Protein AF-A0A5M3Q5Q0-F1 (afdb_monomer_lite)

Sequence (171 aa):
MNGHRFTFSGKGEASSADPIKVSHWLESADEFQCMWAVKYLWNQANPGGSLDLYLGDWSQDQLAGLVEWMLFGDGDSYGGSTFPMPIYGVRQHGAEYFAKAKNAWNQRVNRQKKASQAKNTIIVDPETKKKIRKLAAEHDLADAEFLSILIDLMSERRGASYGDFWCMEAG

Foldseek 3Di:
DDDPPPPDDDAQPQAPADLVVLVVVLVVDAQVLLVLLLVQLCCVLPPPDDPVVQDDPDHSVQSSVVLCCLQGNDAQDGPRGGHDPSSSVCNNCVRVSNVVSVVVVVVVVVVVVVVVVVVVDDDDDPVVLVVLVVVCVVVVHDSVVSVVVVVVVVVVVVVVVVVVVPPPPDD

Secondary structure (DSSP, 8-state):
---------S--TT--S-HHHHHHHHTT--HHHHHHHHHHHHHHHSTT--STTT--S--HHHHHHHHHHHHH--SSEETTEE--THHHHHHHTHHHHHHHHHHHHHHHHHHHHHHHHHHT-----HHHHHHHHHHHHHTT--HHHHHHHHHHHHHHHHHHHHHTTSSSS--

Radius of gyration: 26.75 Å; chains: 1; bounding box: 69×46×64 Å

Organism: NCBI:txid418719

Structure (mmCIF, N/CA/C/O backbone):
data_AF-A0A5M3Q5Q0-F1
#
_entry.id   AF-A0A5M3Q5Q0-F1
#
loop_
_atom_site.group_PDB
_atom_site.id
_atom_site.type_symbol
_atom_site.label_atom_id
_atom_site.label_alt_id
_atom_site.label_comp_id
_atom_site.label_asym_id
_atom_site.label_entity_id
_atom_site.label_seq_id
_atom_site.pdbx_PDB_ins_code
_atom_site.Cartn_x
_atom_site.Cartn_y
_atom_site.Cartn_z
_atom_site.occupancy
_atom_site.B_iso_or_equiv
_atom_site.auth_seq_id
_atom_site.auth_comp_id
_atom_site.auth_asym_id
_atom_site.auth_atom_id
_atom_site.pdbx_PDB_model_num
ATOM 1 N N . MET A 1 1 ? -13.115 -7.335 -22.719 1.00 32.88 1 MET A N 1
ATOM 2 C CA . MET A 1 1 ? -11.929 -7.591 -23.566 1.00 32.88 1 MET A CA 1
ATOM 3 C C . MET A 1 1 ? -10.884 -8.274 -22.700 1.00 32.88 1 MET A C 1
ATOM 5 O O . MET A 1 1 ? -10.792 -7.942 -21.529 1.00 32.88 1 MET A O 1
ATOM 9 N N . ASN A 1 2 ? -10.250 -9.308 -23.248 1.00 35.34 2 ASN A N 1
ATOM 10 C CA . ASN A 1 2 ? -9.566 -10.392 -22.540 1.00 35.34 2 ASN A CA 1
ATOM 11 C C . ASN A 1 2 ? -8.404 -9.954 -21.640 1.00 35.34 2 ASN A C 1
ATOM 13 O O . ASN A 1 2 ? -7.578 -9.135 -22.035 1.00 35.34 2 ASN A O 1
ATOM 17 N N . GLY A 1 3 ? -8.329 -10.586 -20.464 1.00 39.16 3 GLY A N 1
ATOM 18 C CA . GLY A 1 3 ? -7.211 -10.493 -19.537 1.00 39.16 3 GLY A CA 1
ATOM 19 C C . GLY A 1 3 ? -5.932 -11.037 -20.163 1.00 39.16 3 GLY A C 1
ATOM 20 O O . GLY A 1 3 ? -5.748 -12.248 -20.297 1.00 39.16 3 GLY A O 1
ATOM 21 N N . HIS A 1 4 ? -5.032 -10.129 -20.524 1.00 40.38 4 HIS A N 1
ATOM 22 C CA . HIS A 1 4 ? -3.637 -10.465 -20.745 1.00 40.38 4 HIS A CA 1
ATOM 23 C C . HIS A 1 4 ? -2.977 -10.664 -19.382 1.00 40.38 4 HIS A C 1
ATOM 25 O O . HIS A 1 4 ? -2.435 -9.736 -18.790 1.00 40.38 4 HIS A O 1
ATOM 31 N N . ARG A 1 5 ? -3.018 -11.902 -18.880 1.00 41.00 5 ARG A N 1
ATOM 32 C CA . ARG A 1 5 ? -2.042 -12.357 -17.890 1.00 41.00 5 ARG A CA 1
ATOM 33 C C . ARG A 1 5 ? -0.683 -12.307 -18.586 1.00 41.00 5 ARG A C 1
ATOM 35 O O . ARG A 1 5 ? -0.415 -13.139 -19.452 1.00 41.00 5 ARG A O 1
ATOM 42 N N . PHE A 1 6 ? 0.120 -11.289 -18.283 1.00 48.94 6 PHE A N 1
ATOM 43 C CA . PHE A 1 6 ? 1.463 -11.144 -18.834 1.00 48.94 6 PHE A CA 1
ATOM 44 C C . PHE A 1 6 ? 2.292 -12.366 -18.427 1.00 48.94 6 PHE A C 1
ATOM 46 O O . PHE A 1 6 ? 2.634 -12.558 -17.263 1.00 48.94 6 PHE A O 1
ATOM 53 N N . THR A 1 7 ? 2.589 -13.239 -19.387 1.00 40.53 7 THR A N 1
ATOM 54 C CA . THR A 1 7 ? 3.563 -14.312 -19.202 1.00 40.53 7 THR A CA 1
ATOM 55 C C . THR A 1 7 ? 4.949 -13.683 -19.223 1.00 40.53 7 THR A C 1
ATOM 57 O O . THR A 1 7 ? 5.494 -13.386 -20.285 1.00 40.53 7 THR A O 1
ATOM 60 N N . PHE A 1 8 ? 5.481 -13.433 -18.030 1.00 47.12 8 PHE A N 1
ATOM 61 C CA . PHE A 1 8 ? 6.834 -12.948 -17.797 1.00 47.12 8 PHE A CA 1
ATOM 62 C C . PHE A 1 8 ? 7.866 -13.896 -18.434 1.00 47.12 8 PHE A C 1
ATOM 64 O O . PHE A 1 8 ? 7.989 -15.057 -18.045 1.00 47.12 8 PHE A O 1
ATOM 71 N N . SER A 1 9 ? 8.604 -13.390 -19.421 1.00 43.25 9 SER A N 1
ATOM 72 C CA . SER A 1 9 ? 9.704 -14.079 -20.099 1.00 43.25 9 SER A CA 1
ATOM 73 C C . SER A 1 9 ? 10.908 -13.145 -20.142 1.00 43.25 9 SER A C 1
ATOM 75 O O . SER A 1 9 ? 11.156 -12.491 -21.150 1.00 43.25 9 SER A O 1
ATOM 77 N N . GLY A 1 10 ? 11.657 -13.075 -19.047 1.00 40.75 10 GLY A N 1
ATOM 78 C CA . GLY A 1 10 ? 12.944 -12.385 -19.034 1.00 40.75 10 GLY A CA 1
ATOM 79 C C . GLY A 1 10 ? 13.231 -11.760 -17.686 1.00 40.75 10 GLY A C 1
ATOM 80 O O . GLY A 1 10 ? 12.485 -10.911 -17.219 1.00 40.75 10 GLY A O 1
ATOM 81 N N . LYS A 1 11 ? 14.324 -12.178 -17.047 1.00 44.88 11 LYS A N 1
ATOM 82 C CA . LYS A 1 11 ? 14.895 -11.420 -15.936 1.00 44.88 11 LYS A CA 1
ATOM 83 C C . LYS A 1 11 ? 15.285 -10.046 -16.486 1.00 44.88 11 LYS A C 1
ATOM 85 O O . LYS A 1 11 ? 16.296 -9.969 -17.173 1.00 44.88 11 LYS A O 1
ATOM 90 N N . GLY A 1 12 ? 14.514 -9.000 -16.190 1.00 46.22 12 GLY A N 1
ATOM 91 C CA . GLY A 1 12 ? 14.974 -7.628 -16.393 1.00 46.22 12 GLY A CA 1
ATOM 92 C C . GLY A 1 12 ? 16.317 -7.478 -15.675 1.00 46.22 12 GLY A C 1
ATOM 93 O O . GLY A 1 12 ? 16.399 -7.683 -14.461 1.00 46.22 12 GLY A O 1
ATOM 94 N N . GLU A 1 13 ? 17.380 -7.215 -16.434 1.00 51.00 13 GLU A N 1
ATOM 95 C CA . GLU A 1 13 ? 18.786 -7.452 -16.056 1.00 51.00 13 GLU A CA 1
ATOM 96 C C . GLU A 1 13 ? 19.290 -6.638 -14.844 1.00 51.00 13 GLU A C 1
ATOM 98 O O . GLU A 1 13 ? 20.416 -6.835 -14.393 1.00 51.00 13 GLU A O 1
ATOM 103 N N . ALA A 1 14 ? 18.465 -5.762 -14.262 1.00 58.34 14 ALA A N 1
ATOM 104 C CA . ALA A 1 14 ? 18.843 -4.878 -13.159 1.00 58.34 14 ALA A CA 1
ATOM 105 C C . ALA A 1 14 ? 17.958 -4.983 -11.903 1.00 58.34 14 ALA A C 1
ATOM 107 O O . ALA A 1 14 ? 18.243 -4.300 -10.918 1.00 58.34 14 ALA A O 1
ATOM 108 N N . SER A 1 15 ? 16.891 -5.794 -11.904 1.00 66.19 15 SER A N 1
ATOM 109 C CA . SER A 1 15 ? 15.997 -5.847 -10.742 1.00 66.19 15 SER A CA 1
ATOM 110 C C . SER A 1 15 ? 16.523 -6.741 -9.629 1.00 66.19 15 SER A C 1
ATOM 112 O O . SER A 1 15 ? 16.736 -7.937 -9.820 1.00 66.19 15 SER A O 1
ATOM 114 N N . SER A 1 16 ? 16.666 -6.172 -8.433 1.00 75.94 16 SER A N 1
ATOM 115 C CA . SER A 1 16 ? 16.974 -6.932 -7.216 1.00 75.94 16 SER A CA 1
ATOM 116 C C . SER A 1 16 ? 15.736 -7.546 -6.546 1.00 75.94 16 SER A C 1
ATOM 118 O O . SER A 1 16 ? 15.889 -8.341 -5.617 1.00 75.94 16 SER A O 1
ATOM 120 N N . ALA A 1 17 ? 14.519 -7.185 -6.978 1.00 83.19 17 ALA A N 1
ATOM 121 C CA . ALA A 1 17 ? 13.273 -7.675 -6.388 1.00 83.19 17 ALA A CA 1
ATOM 122 C C . ALA A 1 17 ? 13.019 -9.160 -6.702 1.00 83.19 17 ALA A C 1
ATOM 124 O O . ALA A 1 17 ? 13.490 -9.703 -7.695 1.00 83.19 17 ALA A O 1
ATOM 125 N N . ASP A 1 18 ? 12.250 -9.823 -5.837 1.00 85.12 18 ASP A N 1
ATOM 126 C CA . ASP A 1 18 ? 11.839 -11.218 -6.012 1.00 85.12 18 ASP A CA 1
ATOM 127 C C . ASP A 1 18 ? 10.469 -11.259 -6.720 1.00 85.12 18 ASP A C 1
ATOM 129 O O . ASP A 1 18 ? 9.471 -10.870 -6.097 1.00 85.12 18 ASP A O 1
ATOM 133 N N . PRO A 1 19 ? 10.392 -11.716 -7.988 1.00 85.88 19 PRO A N 1
ATOM 134 C CA . PRO A 1 19 ? 9.150 -11.709 -8.763 1.00 85.88 19 PRO A CA 1
ATOM 135 C C . PRO A 1 19 ? 8.026 -12.504 -8.106 1.00 85.88 19 PRO A C 1
ATOM 137 O O . PRO A 1 19 ? 6.870 -12.089 -8.158 1.00 85.88 19 PRO A O 1
ATOM 140 N N . ILE A 1 20 ? 8.354 -13.608 -7.426 1.00 87.12 20 ILE A N 1
ATOM 141 C CA . ILE A 1 20 ? 7.363 -14.464 -6.766 1.00 87.12 20 ILE A CA 1
ATOM 142 C C . ILE A 1 20 ? 6.768 -13.725 -5.568 1.00 87.12 20 ILE A C 1
ATOM 144 O O . ILE A 1 20 ? 5.550 -13.702 -5.394 1.00 87.12 20 ILE A O 1
ATOM 148 N N . LYS A 1 21 ? 7.609 -13.070 -4.756 1.00 89.19 21 LYS A N 1
ATOM 149 C CA . LYS A 1 21 ? 7.129 -12.290 -3.601 1.00 89.19 21 LYS A CA 1
ATOM 150 C C . LYS A 1 21 ? 6.277 -11.094 -4.010 1.00 89.19 21 LYS A C 1
ATOM 152 O O . LYS A 1 21 ? 5.335 -10.767 -3.289 1.00 89.19 21 LYS A O 1
ATOM 157 N N . VAL A 1 22 ? 6.631 -10.426 -5.107 1.00 90.19 22 VAL A N 1
ATOM 158 C CA . VAL A 1 22 ? 5.857 -9.292 -5.627 1.00 90.19 22 VAL A CA 1
ATOM 159 C C . VAL A 1 22 ? 4.513 -9.777 -6.159 1.00 90.19 22 VAL A C 1
ATOM 161 O O . VAL A 1 22 ? 3.490 -9.291 -5.685 1.00 90.19 22 VAL A O 1
ATOM 164 N N . SER A 1 23 ? 4.512 -10.791 -7.030 1.00 89.75 23 SER A N 1
ATOM 165 C CA . SER A 1 23 ? 3.286 -11.356 -7.616 1.00 89.75 23 SER A CA 1
ATOM 166 C C . SER A 1 23 ? 2.315 -11.826 -6.529 1.00 89.75 23 SER A C 1
ATOM 168 O O . SER A 1 23 ? 1.169 -11.397 -6.485 1.00 89.75 23 SER A O 1
ATOM 170 N N . HIS A 1 24 ? 2.799 -12.618 -5.566 1.00 91.81 24 HIS A N 1
ATOM 171 C CA . HIS A 1 24 ? 1.976 -13.121 -4.461 1.00 91.81 24 HIS A CA 1
ATOM 172 C C . HIS A 1 24 ? 1.400 -11.996 -3.586 1.00 91.81 24 HIS A C 1
ATOM 174 O O . HIS A 1 24 ? 0.324 -12.128 -3.009 1.00 91.81 24 HIS A O 1
ATOM 180 N N . TRP A 1 25 ? 2.120 -10.883 -3.422 1.00 92.50 25 TRP A N 1
ATOM 181 C CA . TRP A 1 25 ? 1.571 -9.736 -2.702 1.00 92.50 25 TRP A CA 1
ATOM 182 C C . TRP A 1 25 ? 0.469 -9.049 -3.516 1.00 92.50 25 TRP A C 1
ATOM 184 O O . TRP A 1 25 ? -0.593 -8.764 -2.959 1.00 92.50 25 TRP A O 1
ATOM 194 N N . LEU A 1 26 ? 0.702 -8.841 -4.815 1.00 92.50 26 LEU A N 1
ATOM 195 C CA . LEU A 1 26 ? -0.233 -8.185 -5.731 1.00 92.50 26 LEU A CA 1
ATOM 196 C C . LEU A 1 26 ? -1.536 -8.964 -5.928 1.00 92.50 26 LEU A C 1
ATOM 198 O O . LEU A 1 26 ? -2.589 -8.343 -6.003 1.00 92.50 26 LEU A O 1
ATOM 202 N N . GLU A 1 27 ? -1.496 -10.299 -5.907 1.00 90.94 27 GLU A N 1
ATOM 203 C CA . GLU A 1 27 ? -2.696 -11.155 -5.953 1.00 90.94 27 GLU A CA 1
ATOM 204 C C . GLU A 1 27 ? -3.707 -10.843 -4.835 1.00 90.94 27 GLU A C 1
ATOM 206 O O . GLU A 1 27 ? -4.904 -11.071 -4.991 1.00 90.94 27 GLU A O 1
ATOM 211 N N . SER A 1 28 ? -3.229 -10.312 -3.707 1.00 89.69 28 SER A N 1
ATOM 212 C CA . SER A 1 28 ? -4.057 -9.925 -2.558 1.00 89.69 28 SER A CA 1
ATOM 213 C C . SER A 1 28 ? -4.231 -8.412 -2.396 1.00 89.69 28 SER A C 1
ATOM 215 O O . SER A 1 28 ? -4.884 -7.982 -1.445 1.00 89.69 28 SER A O 1
ATOM 217 N N . ALA A 1 29 ? -3.613 -7.609 -3.267 1.00 90.75 29 ALA A N 1
ATOM 218 C CA . ALA A 1 29 ? -3.565 -6.161 -3.130 1.00 90.75 29 ALA A CA 1
ATOM 219 C C . ALA A 1 29 ? -4.767 -5.494 -3.808 1.00 90.75 29 ALA A C 1
ATOM 221 O O . ALA A 1 29 ? -5.044 -5.747 -4.979 1.00 90.75 29 ALA A O 1
ATOM 222 N N . ASP A 1 30 ? -5.453 -4.609 -3.085 1.00 92.25 30 ASP A N 1
ATOM 223 C CA . ASP A 1 30 ? -6.504 -3.760 -3.649 1.00 92.25 30 ASP A CA 1
ATOM 224 C C . ASP A 1 30 ? -5.940 -2.573 -4.462 1.00 92.25 30 ASP A C 1
ATOM 226 O O . ASP A 1 30 ? -4.733 -2.312 -4.499 1.00 92.25 30 ASP A O 1
ATOM 230 N N . GLU A 1 31 ? -6.826 -1.825 -5.124 1.00 92.38 31 GLU A N 1
ATOM 231 C CA . GLU A 1 31 ? -6.463 -0.656 -5.936 1.00 92.38 31 GLU A CA 1
ATOM 232 C C . GLU A 1 31 ? -5.653 0.389 -5.146 1.00 92.38 31 GLU A C 1
ATOM 234 O O . GLU A 1 31 ? -4.658 0.927 -5.644 1.00 92.38 31 GLU A O 1
ATOM 239 N N . PHE A 1 32 ? -6.018 0.638 -3.884 1.00 92.00 32 PHE A N 1
ATOM 240 C CA . PHE A 1 32 ? -5.331 1.607 -3.030 1.00 92.00 32 PHE A CA 1
ATOM 241 C C . PHE A 1 32 ? -3.926 1.140 -2.657 1.00 92.00 32 PHE A C 1
ATOM 243 O O . PHE A 1 32 ? -3.002 1.956 -2.602 1.00 92.00 32 PHE A O 1
ATOM 250 N N . GLN A 1 33 ? -3.750 -0.156 -2.408 1.00 93.00 33 GLN A N 1
ATOM 251 C CA . GLN A 1 33 ? -2.461 -0.774 -2.127 1.00 93.00 33 GLN A CA 1
ATOM 252 C C . GLN A 1 33 ? -1.544 -0.723 -3.346 1.00 93.00 33 GLN A C 1
ATOM 254 O O . GLN A 1 33 ? -0.377 -0.342 -3.208 1.00 93.00 33 GLN A O 1
ATOM 259 N N . CYS A 1 34 ? -2.063 -1.041 -4.533 1.00 93.94 34 CYS A N 1
ATOM 260 C CA . CYS A 1 34 ? -1.303 -0.952 -5.777 1.00 93.94 34 CYS A CA 1
ATOM 261 C C . CYS A 1 34 ? -0.900 0.499 -6.074 1.00 93.94 34 CYS A C 1
ATOM 263 O O . CYS A 1 34 ? 0.282 0.780 -6.274 1.00 93.94 34 CYS A O 1
ATOM 265 N N . MET A 1 35 ? -1.839 1.449 -5.988 1.00 94.00 35 MET A N 1
ATOM 266 C CA . MET A 1 35 ? -1.557 2.879 -6.162 1.00 94.00 35 MET A CA 1
ATOM 267 C C . MET A 1 35 ? -0.549 3.402 -5.125 1.00 94.00 35 MET A C 1
ATOM 269 O O . MET A 1 35 ? 0.332 4.205 -5.443 1.00 94.00 35 MET A O 1
ATOM 273 N N . TRP A 1 36 ? -0.638 2.936 -3.876 1.00 93.44 36 TRP A N 1
ATOM 274 C CA . TRP A 1 36 ? 0.340 3.257 -2.839 1.00 93.44 36 TRP A CA 1
ATOM 275 C C . TRP A 1 36 ? 1.735 2.760 -3.207 1.00 93.44 36 TRP A C 1
ATOM 277 O O . TRP A 1 36 ? 2.695 3.523 -3.102 1.00 93.44 36 TRP A O 1
ATOM 287 N N . ALA A 1 37 ? 1.856 1.502 -3.636 1.00 94.62 37 ALA A N 1
ATOM 288 C CA . ALA A 1 37 ? 3.131 0.922 -4.035 1.00 94.62 37 ALA A CA 1
ATOM 289 C C . ALA A 1 37 ? 3.744 1.699 -5.208 1.00 94.62 37 ALA A C 1
ATOM 291 O O . ALA A 1 37 ? 4.897 2.112 -5.112 1.00 94.62 37 ALA A O 1
ATOM 292 N N . VAL A 1 38 ? 2.956 1.999 -6.243 1.00 93.94 38 VAL A N 1
ATOM 293 C CA . VAL A 1 38 ? 3.351 2.831 -7.392 1.00 93.94 38 VAL A CA 1
ATOM 294 C C . VAL A 1 38 ? 3.913 4.183 -6.941 1.00 93.94 38 VAL A C 1
ATOM 296 O O . VAL A 1 38 ? 5.057 4.525 -7.252 1.00 93.94 38 VAL A O 1
ATOM 299 N N . LYS A 1 39 ? 3.149 4.929 -6.132 1.00 92.88 39 LYS A N 1
ATOM 300 C CA . LYS A 1 39 ? 3.571 6.239 -5.610 1.00 92.88 39 LYS A CA 1
ATOM 301 C C . LYS A 1 39 ? 4.822 6.138 -4.748 1.00 92.88 39 LYS A C 1
ATOM 303 O O . LYS A 1 39 ? 5.694 7.000 -4.823 1.00 92.88 39 LYS A O 1
ATOM 308 N N . TYR A 1 40 ? 4.922 5.096 -3.928 1.00 93.56 40 TYR A N 1
ATOM 309 C CA . TYR A 1 40 ? 6.072 4.895 -3.058 1.00 93.56 40 TYR A CA 1
ATOM 310 C C . TYR A 1 40 ? 7.340 4.619 -3.865 1.00 93.56 40 TYR A C 1
ATOM 312 O O . TYR A 1 40 ? 8.342 5.296 -3.654 1.00 93.56 40 TYR A O 1
ATOM 320 N N . LEU A 1 41 ? 7.287 3.663 -4.798 1.00 93.00 41 LEU A N 1
ATOM 321 C CA . LEU A 1 41 ? 8.409 3.302 -5.664 1.00 93.00 41 LEU A CA 1
ATOM 322 C C . LEU A 1 41 ? 8.899 4.516 -6.456 1.00 93.00 41 LEU A C 1
ATOM 324 O O . LEU A 1 41 ? 10.090 4.818 -6.445 1.00 93.00 41 LEU A O 1
ATOM 328 N N . TRP A 1 42 ? 7.973 5.260 -7.062 1.00 91.31 42 TRP A N 1
ATOM 329 C CA . TRP A 1 42 ? 8.296 6.485 -7.783 1.00 91.31 42 TRP A CA 1
ATOM 330 C C . TRP A 1 42 ? 8.983 7.522 -6.895 1.00 91.31 42 TRP A C 1
ATOM 332 O O . TRP A 1 42 ? 10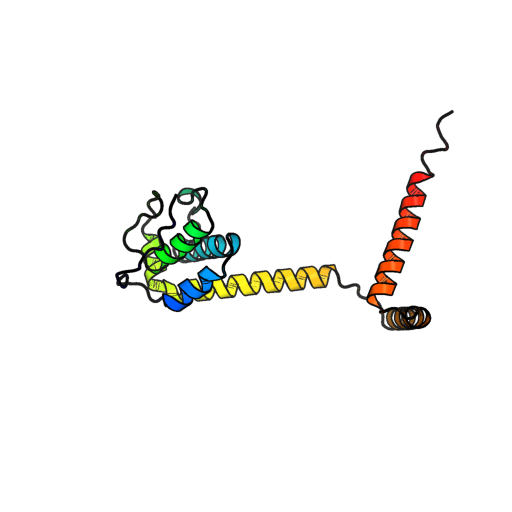.047 8.023 -7.245 1.00 91.31 42 TRP A O 1
ATOM 342 N N . ASN A 1 43 ? 8.416 7.812 -5.723 1.00 91.56 43 ASN A N 1
ATOM 343 C CA . ASN A 1 43 ? 8.957 8.828 -4.821 1.00 91.56 43 ASN A CA 1
ATOM 344 C C . ASN A 1 43 ? 10.332 8.460 -4.251 1.00 91.56 43 ASN A C 1
ATOM 346 O O . ASN A 1 43 ? 11.086 9.361 -3.893 1.00 91.56 43 ASN A O 1
ATOM 350 N N . GLN A 1 44 ? 10.665 7.168 -4.145 1.00 90.00 44 GLN A N 1
ATOM 351 C CA . GLN A 1 44 ? 12.016 6.752 -3.756 1.00 90.00 44 GLN A CA 1
ATOM 352 C C . GLN A 1 44 ? 13.046 7.106 -4.833 1.00 90.00 44 GLN A C 1
ATOM 354 O O . GLN A 1 44 ? 14.133 7.568 -4.498 1.00 90.00 44 GLN A O 1
ATOM 359 N N . ALA A 1 45 ? 12.706 6.922 -6.109 1.00 86.69 45 ALA A N 1
ATOM 360 C CA . ALA A 1 45 ? 13.626 7.193 -7.210 1.00 86.69 45 ALA A CA 1
ATOM 361 C C . ALA A 1 45 ? 13.588 8.646 -7.714 1.00 86.69 45 ALA A C 1
ATOM 363 O O . ALA A 1 45 ? 14.566 9.122 -8.284 1.00 86.69 45 ALA A O 1
ATOM 364 N N . ASN A 1 46 ? 12.476 9.355 -7.508 1.00 86.94 46 ASN A N 1
ATOM 365 C CA . ASN A 1 46 ? 12.275 10.732 -7.952 1.00 86.94 46 ASN A CA 1
ATOM 366 C C . ASN A 1 46 ? 11.568 11.587 -6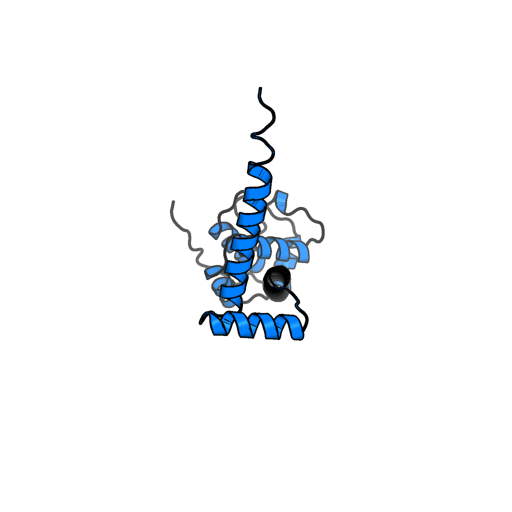.879 1.00 86.94 46 ASN A C 1
ATOM 368 O O . ASN A 1 46 ? 10.382 11.914 -7.022 1.00 86.94 46 ASN A O 1
ATOM 372 N N . PRO A 1 47 ? 12.259 11.954 -5.783 1.00 84.69 47 PRO A N 1
ATOM 373 C CA . PRO A 1 47 ? 11.666 12.762 -4.723 1.00 84.69 47 PRO A CA 1
ATOM 374 C C . PRO A 1 47 ? 11.178 14.120 -5.250 1.00 84.69 47 PRO A C 1
ATOM 376 O O . PRO A 1 47 ? 11.959 14.908 -5.776 1.00 84.69 47 PRO A O 1
ATOM 379 N N . GLY A 1 48 ? 9.883 14.407 -5.093 1.00 80.19 48 GLY A N 1
ATOM 380 C CA . GLY A 1 48 ? 9.271 15.665 -5.544 1.00 80.19 48 GLY A CA 1
ATOM 381 C C . GLY A 1 48 ? 8.854 15.692 -7.019 1.00 80.19 48 GLY A C 1
ATOM 382 O O . GLY A 1 48 ? 8.306 16.696 -7.472 1.00 80.19 48 GLY A O 1
ATOM 383 N N . GLY A 1 49 ? 9.065 14.605 -7.766 1.00 80.31 49 GLY A N 1
ATOM 384 C CA . GLY A 1 49 ? 8.591 14.481 -9.142 1.00 80.31 49 GLY A CA 1
ATOM 385 C C . GLY A 1 49 ? 7.088 14.210 -9.227 1.00 80.31 49 GLY A C 1
ATOM 386 O O . GLY A 1 49 ? 6.553 13.396 -8.475 1.00 80.31 49 GLY A O 1
ATOM 387 N N . SER A 1 50 ? 6.407 14.839 -10.189 1.00 84.25 50 SER A N 1
ATOM 388 C CA . SER A 1 50 ? 4.973 14.619 -10.410 1.00 84.25 50 SER A CA 1
ATOM 389 C C . SER A 1 50 ? 4.722 13.292 -11.129 1.00 84.25 50 SER A C 1
ATOM 391 O O . SER A 1 50 ? 4.980 13.172 -12.325 1.00 84.25 50 SER A O 1
ATOM 393 N N . LEU A 1 51 ? 4.231 12.291 -10.393 1.00 87.12 51 LEU A N 1
ATOM 394 C CA . LEU A 1 51 ? 3.816 11.001 -10.955 1.00 87.12 51 LEU A CA 1
ATOM 395 C C . LEU A 1 51 ? 2.484 11.098 -11.707 1.00 87.12 51 LEU A C 1
ATOM 397 O O . LEU A 1 51 ? 2.262 10.362 -12.663 1.00 87.12 51 LEU A O 1
ATOM 401 N N . ASP A 1 52 ? 1.618 12.026 -11.296 1.00 85.50 52 ASP A N 1
ATOM 402 C CA . ASP A 1 52 ? 0.256 12.160 -11.821 1.00 85.50 52 ASP A CA 1
ATOM 403 C C . ASP A 1 52 ? 0.234 12.531 -13.318 1.00 85.50 52 ASP A C 1
ATOM 405 O O . ASP A 1 52 ? -0.770 12.330 -13.985 1.00 85.50 52 ASP A O 1
ATOM 409 N N . LEU A 1 53 ? 1.355 13.013 -13.871 1.00 81.94 53 LEU A N 1
ATOM 410 C CA . LEU A 1 53 ? 1.515 13.267 -15.309 1.00 81.94 53 LEU A CA 1
ATOM 411 C C . LEU A 1 53 ? 1.614 11.986 -16.153 1.00 81.94 53 LEU A C 1
ATOM 413 O O . LEU A 1 53 ? 1.428 12.043 -17.365 1.00 81.94 53 LEU A O 1
ATOM 417 N N . TYR A 1 54 ? 1.948 10.855 -15.529 1.00 83.44 54 TYR A N 1
ATOM 418 C CA . TYR A 1 54 ? 2.183 9.573 -16.202 1.00 83.44 54 TYR A CA 1
ATOM 419 C C . TYR A 1 54 ? 1.099 8.539 -15.889 1.00 83.44 54 TYR A C 1
ATOM 421 O O . TYR A 1 54 ? 0.994 7.525 -16.584 1.00 83.44 54 TYR A O 1
ATOM 429 N N . LEU A 1 55 ? 0.301 8.787 -14.849 1.00 86.06 55 LEU A N 1
ATOM 430 C CA . LEU A 1 55 ? -0.828 7.947 -14.474 1.00 86.06 55 LEU A CA 1
ATOM 431 C C . LEU A 1 55 ? -2.064 8.343 -15.283 1.00 86.06 55 LEU A C 1
ATOM 433 O O . LEU A 1 55 ? -2.383 9.521 -15.409 1.00 86.06 55 LEU A O 1
ATOM 437 N N . GLY A 1 56 ? -2.766 7.343 -15.808 1.00 79.19 56 GLY A N 1
ATOM 438 C CA . GLY A 1 56 ? -4.133 7.506 -16.296 1.00 79.19 56 GLY A CA 1
ATOM 439 C C . GLY A 1 56 ? -5.144 6.961 -15.290 1.00 79.19 56 GLY A C 1
ATOM 440 O O . GLY A 1 56 ? -4.777 6.489 -14.212 1.00 79.19 56 GLY A O 1
ATOM 441 N N . ASP A 1 57 ? -6.414 6.958 -15.687 1.00 85.12 57 ASP A N 1
ATOM 442 C CA . ASP A 1 57 ? -7.475 6.251 -14.965 1.00 85.12 57 ASP A CA 1
ATOM 443 C C . ASP A 1 57 ? -7.273 4.742 -15.132 1.00 85.12 57 ASP A C 1
ATOM 445 O O . ASP A 1 57 ? -7.710 4.128 -16.109 1.00 85.12 57 ASP A O 1
ATOM 449 N N . TRP A 1 58 ? -6.504 4.153 -14.220 1.00 87.19 58 TRP A N 1
ATOM 450 C CA . TRP A 1 58 ? -6.071 2.765 -14.308 1.00 87.19 58 TRP A CA 1
ATOM 451 C C . TRP A 1 58 ? -6.856 1.879 -13.356 1.00 87.19 58 TRP A C 1
ATOM 453 O O . TRP A 1 58 ? -7.009 2.181 -12.177 1.00 87.19 58 TRP A O 1
ATOM 463 N N . SER A 1 59 ? -7.301 0.741 -13.879 1.00 89.50 59 SER A N 1
ATOM 464 C CA . SER A 1 59 ? -7.887 -0.332 -13.077 1.00 89.50 59 SER A CA 1
ATOM 465 C C . SER A 1 59 ? -6.867 -0.950 -12.113 1.00 89.50 59 SER A C 1
ATOM 467 O O . SER A 1 59 ? -5.653 -0.843 -12.310 1.00 89.50 59 SER A O 1
ATOM 469 N N . GLN A 1 60 ? -7.362 -1.668 -11.101 1.00 90.25 60 GLN A N 1
ATOM 470 C CA . GLN A 1 60 ? -6.535 -2.438 -10.167 1.00 90.25 60 GLN A CA 1
ATOM 471 C C . GLN A 1 60 ? -5.511 -3.330 -10.890 1.00 90.25 60 GLN A C 1
ATOM 473 O O . GLN A 1 60 ? -4.332 -3.294 -10.541 1.00 90.25 60 GLN A O 1
ATOM 478 N N . ASP A 1 61 ? -5.931 -4.073 -11.918 1.00 91.19 61 ASP A N 1
ATOM 479 C CA . ASP A 1 61 ? -5.049 -4.965 -12.682 1.00 91.19 61 ASP A CA 1
ATOM 480 C C . ASP A 1 61 ? -3.946 -4.187 -13.412 1.00 91.19 61 ASP A C 1
ATOM 482 O O . ASP A 1 61 ? -2.788 -4.606 -13.445 1.00 91.19 61 ASP A O 1
ATOM 486 N N . GLN A 1 62 ? -4.277 -3.013 -13.960 1.00 91.56 62 GLN A N 1
ATOM 487 C CA . GLN A 1 62 ? -3.298 -2.143 -14.615 1.00 91.56 62 GLN A CA 1
ATOM 488 C C . GLN A 1 62 ? -2.308 -1.538 -13.618 1.00 91.56 62 GLN A C 1
ATOM 490 O O . GLN A 1 62 ? -1.133 -1.390 -13.955 1.00 91.56 62 GLN A O 1
ATOM 495 N N . LEU A 1 63 ? -2.749 -1.211 -12.401 1.00 93.75 63 LEU A N 1
ATOM 496 C CA . LEU A 1 63 ? -1.872 -0.730 -11.333 1.00 93.75 63 LEU A CA 1
ATOM 497 C C . LEU A 1 63 ? -0.970 -1.843 -10.797 1.00 93.75 63 LEU A C 1
ATOM 499 O O . LEU A 1 63 ? 0.214 -1.599 -10.575 1.00 93.75 63 LEU A O 1
ATOM 503 N N . ALA A 1 64 ? -1.493 -3.058 -10.629 1.00 93.00 64 ALA A N 1
ATOM 504 C CA . ALA A 1 64 ? -0.695 -4.219 -10.250 1.00 93.00 64 ALA A CA 1
ATOM 505 C C . ALA A 1 64 ? 0.381 -4.507 -11.307 1.00 93.00 64 ALA A C 1
ATOM 507 O O . ALA A 1 64 ? 1.564 -4.587 -10.976 1.00 93.00 64 ALA A O 1
ATOM 508 N N . GLY A 1 65 ? -0.009 -4.526 -12.585 1.00 92.19 65 GLY A N 1
ATOM 509 C CA . GLY A 1 65 ? 0.929 -4.653 -13.698 1.00 92.19 65 GLY A CA 1
ATOM 510 C C . GLY A 1 65 ? 1.948 -3.510 -13.763 1.00 92.19 65 GLY A C 1
ATOM 511 O O . GLY A 1 65 ? 3.101 -3.747 -14.115 1.00 92.19 65 GLY A O 1
ATOM 512 N N . LEU A 1 66 ? 1.585 -2.285 -13.352 1.00 93.25 66 LEU A N 1
ATOM 513 C CA . LEU A 1 66 ? 2.553 -1.191 -13.257 1.00 93.25 66 LEU A CA 1
ATOM 514 C C . LEU A 1 66 ? 3.579 -1.462 -12.163 1.00 93.25 66 LEU A C 1
ATOM 516 O O . LEU A 1 66 ? 4.760 -1.242 -12.400 1.00 93.25 66 LEU A O 1
ATOM 520 N N . VAL A 1 67 ? 3.168 -1.929 -10.981 1.00 93.56 67 VAL A N 1
ATOM 521 C CA . VAL A 1 67 ? 4.118 -2.276 -9.910 1.00 93.56 67 VAL A CA 1
ATOM 522 C C . VAL A 1 67 ? 5.119 -3.317 -10.411 1.00 93.56 67 VAL A C 1
ATOM 524 O O . VAL A 1 67 ? 6.323 -3.149 -10.211 1.00 93.56 67 VAL A O 1
ATOM 527 N N . GLU A 1 68 ? 4.644 -4.351 -11.108 1.00 92.75 68 GLU A N 1
ATOM 528 C CA . GLU A 1 68 ? 5.516 -5.355 -11.724 1.00 92.75 68 GLU A CA 1
ATOM 529 C C . GLU A 1 68 ? 6.434 -4.739 -12.779 1.00 92.75 68 GLU A C 1
ATOM 531 O O . GLU A 1 68 ? 7.635 -4.991 -12.761 1.00 92.75 68 GLU A O 1
ATOM 536 N N . TRP A 1 69 ? 5.918 -3.880 -13.655 1.00 91.94 69 TRP A N 1
ATOM 537 C CA . TRP A 1 69 ? 6.716 -3.225 -14.690 1.00 91.94 69 TRP A CA 1
ATOM 538 C C . TRP A 1 69 ? 7.755 -2.241 -14.122 1.00 91.94 69 TRP A C 1
ATOM 540 O O . TRP A 1 69 ? 8.890 -2.175 -14.602 1.00 91.94 69 TRP A O 1
ATOM 550 N N . MET A 1 70 ? 7.419 -1.504 -13.062 1.00 91.56 70 MET A N 1
ATOM 551 C CA . MET A 1 70 ? 8.350 -0.598 -12.383 1.00 91.56 70 MET A CA 1
ATOM 552 C C . MET A 1 70 ? 9.501 -1.362 -11.727 1.00 91.56 70 MET A C 1
ATOM 554 O O . MET A 1 70 ? 10.612 -0.842 -11.648 1.00 91.56 70 MET A O 1
ATOM 558 N N . LEU A 1 71 ? 9.243 -2.584 -11.259 1.00 91.25 71 LEU A N 1
ATOM 559 C CA . LEU A 1 71 ? 10.240 -3.415 -10.592 1.00 91.25 71 LEU A CA 1
ATOM 560 C C . LEU A 1 71 ? 11.026 -4.289 -11.568 1.00 91.25 71 LEU A C 1
ATOM 562 O O . LEU A 1 71 ? 12.229 -4.425 -11.386 1.00 91.25 71 LEU A O 1
ATOM 566 N N . PHE A 1 72 ? 10.381 -4.865 -12.579 1.00 87.56 72 PHE A N 1
ATOM 567 C CA . PHE A 1 72 ? 10.934 -5.928 -13.431 1.00 87.56 72 PHE A CA 1
ATOM 568 C C . PHE A 1 72 ? 10.827 -5.661 -14.926 1.00 87.56 72 PHE A C 1
ATOM 570 O O . PHE A 1 72 ? 11.419 -6.403 -15.704 1.00 87.56 72 PHE A O 1
ATOM 577 N N . GLY A 1 73 ? 10.022 -4.681 -15.323 1.00 82.44 73 GLY A N 1
ATOM 578 C CA . GLY A 1 73 ? 9.755 -4.405 -16.724 1.00 82.44 73 GLY A CA 1
ATOM 579 C C . GLY A 1 73 ? 10.988 -3.903 -17.458 1.00 82.44 73 GLY A C 1
ATOM 580 O O . GLY A 1 73 ? 11.922 -3.374 -16.857 1.00 82.44 73 GLY A O 1
ATOM 581 N N . ASP A 1 74 ? 10.938 -4.021 -18.778 1.00 80.38 74 ASP A N 1
ATOM 582 C CA . ASP A 1 74 ? 11.921 -3.434 -19.678 1.00 80.38 74 ASP A CA 1
ATOM 583 C C . ASP A 1 74 ? 11.368 -2.159 -20.326 1.00 80.38 74 ASP A C 1
ATOM 585 O O . ASP A 1 74 ? 10.158 -1.908 -20.352 1.00 80.38 74 ASP A O 1
ATOM 589 N N . GLY A 1 75 ? 12.281 -1.335 -20.843 1.00 83.94 75 GLY A N 1
ATOM 590 C CA . GLY A 1 75 ? 11.950 -0.069 -21.495 1.00 83.94 75 GLY A CA 1
ATOM 591 C C . GLY A 1 75 ? 11.489 1.022 -20.529 1.00 83.94 75 GLY A C 1
ATOM 592 O O . GLY A 1 75 ? 11.600 0.895 -19.308 1.00 83.94 75 GLY A O 1
ATOM 593 N N . ASP A 1 76 ? 10.992 2.112 -21.097 1.00 87.12 76 ASP A N 1
ATOM 594 C CA . ASP A 1 76 ? 10.565 3.325 -20.396 1.00 87.12 76 ASP A CA 1
ATOM 595 C C . ASP A 1 76 ? 9.050 3.555 -20.472 1.00 87.12 76 ASP A C 1
ATOM 597 O O . ASP A 1 76 ? 8.544 4.490 -19.868 1.00 87.12 76 ASP A O 1
ATOM 601 N N . SER A 1 77 ? 8.307 2.699 -21.175 1.00 87.69 77 SER A N 1
ATOM 602 C CA . SER A 1 77 ? 6.895 2.925 -21.464 1.00 87.69 77 SER A CA 1
ATOM 603 C C . SER A 1 77 ? 5.990 1.812 -20.929 1.00 87.69 77 SER A C 1
ATOM 605 O O . SER A 1 77 ? 6.273 0.627 -21.104 1.00 87.69 77 SER A O 1
ATOM 607 N N . TYR A 1 78 ? 4.869 2.199 -20.317 1.00 89.38 78 TYR A N 1
ATOM 608 C CA . TYR A 1 78 ? 3.824 1.301 -19.820 1.00 89.38 78 TYR A CA 1
ATOM 609 C C . TYR A 1 78 ? 2.444 1.935 -19.999 1.00 89.38 78 TYR A C 1
ATOM 611 O O . TYR A 1 78 ? 2.253 3.115 -19.713 1.00 89.38 78 TYR A O 1
ATOM 619 N N . GLY A 1 79 ? 1.466 1.155 -20.471 1.00 84.81 79 GLY A N 1
ATOM 620 C CA . GLY A 1 79 ? 0.078 1.619 -20.589 1.00 84.81 79 GLY A CA 1
ATOM 621 C C . GLY A 1 79 ? -0.122 2.825 -21.519 1.00 84.81 79 GLY A C 1
ATOM 622 O O . GLY A 1 79 ? -1.096 3.550 -21.361 1.00 84.81 79 GLY A O 1
ATOM 623 N N . GLY A 1 80 ? 0.796 3.057 -22.466 1.00 84.38 80 GLY A N 1
ATOM 624 C CA . GLY A 1 80 ? 0.788 4.225 -23.356 1.00 84.38 80 GLY A CA 1
ATOM 625 C C . GLY A 1 80 ? 1.493 5.468 -22.798 1.00 84.38 80 GLY A C 1
ATOM 626 O O . GLY A 1 80 ? 1.662 6.434 -23.537 1.00 84.38 80 GLY A O 1
ATOM 627 N N . SER A 1 81 ? 1.950 5.434 -21.543 1.00 86.25 81 SER A N 1
ATOM 628 C CA . SER A 1 81 ? 2.735 6.501 -20.914 1.00 86.25 81 SER A CA 1
ATOM 629 C C . SER A 1 81 ? 4.227 6.186 -20.960 1.00 86.25 81 SER A C 1
ATOM 631 O O . SER A 1 81 ? 4.628 5.063 -20.655 1.00 86.25 81 SER A O 1
ATOM 633 N N . THR A 1 82 ? 5.056 7.186 -21.266 1.00 88.06 82 THR A N 1
ATOM 634 C CA . THR A 1 82 ? 6.522 7.091 -21.180 1.00 88.06 82 THR A CA 1
ATOM 635 C C . THR A 1 82 ? 7.007 7.708 -19.872 1.00 88.06 82 THR A C 1
ATOM 637 O O . THR A 1 82 ? 6.857 8.907 -19.639 1.00 88.06 82 THR A O 1
ATOM 640 N N . PHE A 1 83 ? 7.586 6.880 -19.013 1.00 86.31 83 PHE A N 1
ATOM 641 C CA . PHE A 1 83 ? 8.164 7.252 -17.733 1.00 86.31 83 PHE A CA 1
ATOM 642 C C . PHE A 1 83 ? 9.631 7.687 -17.905 1.00 86.31 83 PHE A C 1
ATOM 644 O O . PHE A 1 83 ? 10.387 7.077 -18.656 1.00 86.31 83 PHE A O 1
ATOM 651 N N . PRO A 1 84 ? 10.080 8.722 -17.184 1.00 80.69 84 PRO A N 1
ATOM 652 C CA . PRO A 1 84 ? 11.444 9.220 -17.259 1.00 80.69 84 PRO A CA 1
ATOM 653 C C . PRO A 1 84 ? 12.462 8.264 -16.615 1.00 80.69 84 PRO A C 1
ATOM 655 O O . PRO A 1 84 ? 12.129 7.362 -15.842 1.00 80.69 84 PRO A O 1
ATOM 658 N N . MET A 1 85 ? 13.743 8.562 -16.859 1.00 77.50 85 MET A N 1
ATOM 659 C CA . MET A 1 85 ? 14.921 7.821 -16.379 1.00 77.50 85 MET A CA 1
ATOM 660 C C . MET A 1 85 ? 14.913 7.356 -14.904 1.00 77.50 85 MET A C 1
ATOM 662 O O . MET A 1 85 ? 15.478 6.293 -14.649 1.00 77.50 85 MET A O 1
ATOM 666 N N . PRO A 1 86 ? 14.307 8.050 -13.913 1.00 78.38 86 PRO A N 1
ATOM 667 C CA . PRO A 1 86 ? 14.243 7.551 -12.535 1.00 78.38 86 PRO A CA 1
ATOM 668 C C . PRO A 1 86 ? 13.682 6.130 -12.377 1.00 78.38 86 PRO A C 1
ATOM 670 O O . PRO A 1 86 ? 13.986 5.463 -11.390 1.00 78.38 86 PRO A O 1
ATOM 673 N N . ILE A 1 87 ? 12.939 5.614 -13.361 1.00 82.00 87 ILE A N 1
ATOM 674 C CA . ILE A 1 87 ? 12.488 4.218 -13.373 1.00 82.00 87 ILE A CA 1
ATOM 675 C C . ILE A 1 87 ? 13.641 3.204 -13.256 1.00 82.00 87 ILE A C 1
ATOM 677 O O . ILE A 1 87 ? 13.490 2.167 -12.612 1.00 82.00 87 ILE A O 1
ATOM 681 N N . TYR A 1 88 ? 14.831 3.521 -13.778 1.00 81.44 88 TYR A N 1
ATOM 682 C CA . TYR A 1 88 ? 16.012 2.663 -13.635 1.00 81.44 88 TYR A CA 1
ATOM 683 C C . TYR A 1 88 ? 16.484 2.562 -12.179 1.00 81.44 88 TYR A C 1
ATOM 685 O O . TYR A 1 88 ? 16.868 1.480 -11.734 1.00 81.44 88 TYR A O 1
ATOM 693 N N . GLY A 1 89 ? 16.385 3.654 -11.413 1.00 83.00 89 GLY A N 1
ATOM 694 C CA . GLY A 1 89 ? 16.683 3.656 -9.978 1.00 83.00 89 GLY A CA 1
ATOM 695 C C . GLY A 1 89 ? 15.701 2.794 -9.183 1.00 83.00 89 GLY A C 1
ATOM 696 O O . GLY A 1 89 ? 16.108 2.092 -8.257 1.00 83.00 89 GLY A O 1
ATOM 697 N N . VAL A 1 90 ? 14.423 2.773 -9.591 1.00 85.88 90 VAL A N 1
ATOM 698 C CA . VAL A 1 90 ? 13.423 1.860 -9.013 1.00 85.88 90 VAL A CA 1
ATOM 699 C C . VAL A 1 90 ? 13.828 0.408 -9.227 1.00 85.88 90 VAL A C 1
ATOM 701 O O . VAL A 1 90 ? 13.791 -0.367 -8.279 1.00 85.88 90 VAL A O 1
ATOM 704 N N . ARG A 1 91 ? 14.248 0.040 -10.441 1.00 87.94 91 ARG A N 1
ATOM 705 C CA . ARG A 1 91 ? 14.636 -1.340 -10.773 1.00 87.94 91 ARG A CA 1
ATOM 706 C C . ARG A 1 91 ? 15.879 -1.769 -9.996 1.00 87.94 91 ARG A C 1
ATOM 708 O O . ARG A 1 91 ? 15.841 -2.784 -9.302 1.00 87.94 91 ARG A O 1
ATOM 715 N N . GLN A 1 92 ? 16.929 -0.947 -10.011 1.00 85.56 92 GLN A N 1
ATOM 716 C CA . GLN A 1 92 ? 18.188 -1.225 -9.310 1.00 85.56 92 GLN A CA 1
ATOM 717 C C . GLN A 1 92 ? 17.968 -1.531 -7.817 1.00 85.56 92 GLN A C 1
ATOM 719 O O . GLN A 1 92 ? 18.494 -2.510 -7.280 1.00 85.56 92 GLN A O 1
ATOM 724 N N . HIS A 1 93 ? 17.122 -0.740 -7.155 1.00 87.31 93 HIS A N 1
ATOM 725 C CA . HIS A 1 93 ? 16.813 -0.872 -5.728 1.00 87.31 93 HIS A CA 1
ATOM 726 C C . HIS A 1 93 ? 15.450 -1.530 -5.458 1.00 87.31 93 HIS A C 1
ATOM 728 O O . HIS A 1 93 ? 14.891 -1.389 -4.366 1.00 87.31 93 HIS A O 1
ATOM 734 N N . GLY A 1 94 ? 14.916 -2.276 -6.431 1.00 85.81 94 GLY A N 1
ATOM 735 C CA . GLY A 1 94 ? 13.536 -2.760 -6.424 1.00 85.81 94 GLY A CA 1
ATOM 736 C C . GLY A 1 94 ? 13.172 -3.573 -5.186 1.00 85.81 94 GLY A C 1
ATOM 737 O O . GLY A 1 94 ? 12.118 -3.342 -4.592 1.00 85.81 94 GLY A O 1
ATOM 738 N N . ALA A 1 95 ? 14.052 -4.478 -4.735 1.00 87.31 95 ALA A N 1
ATOM 739 C CA . ALA A 1 95 ? 13.809 -5.261 -3.518 1.00 87.31 95 ALA A CA 1
ATOM 740 C C . ALA A 1 95 ? 13.644 -4.375 -2.282 1.00 87.31 95 ALA A C 1
ATOM 742 O O . ALA A 1 95 ? 12.720 -4.564 -1.486 1.00 87.31 95 ALA A O 1
ATOM 743 N N . GLU A 1 96 ? 14.552 -3.417 -2.116 1.00 91.00 96 GLU A N 1
ATOM 744 C CA . GLU A 1 96 ? 14.582 -2.534 -0.959 1.00 91.00 96 GLU A CA 1
ATOM 745 C C . GLU A 1 96 ? 13.362 -1.612 -0.952 1.00 91.00 96 GLU A C 1
ATOM 747 O O . GLU A 1 96 ? 12.668 -1.501 0.064 1.00 91.00 96 GLU A O 1
ATOM 752 N N . TYR A 1 97 ? 13.066 -0.982 -2.089 1.00 92.19 97 TYR A N 1
ATOM 753 C CA . TYR A 1 97 ? 11.950 -0.050 -2.204 1.00 92.19 97 TYR A CA 1
ATOM 754 C C . TYR A 1 97 ? 10.606 -0.756 -2.059 1.00 92.19 97 TYR A C 1
ATOM 756 O O . TYR A 1 97 ? 9.739 -0.247 -1.347 1.00 92.19 97 TYR A O 1
ATOM 764 N N . PHE A 1 98 ? 10.443 -1.953 -2.628 1.00 92.56 98 PHE A N 1
ATOM 765 C CA . PHE A 1 98 ? 9.219 -2.735 -2.463 1.00 92.56 98 PHE A CA 1
ATOM 766 C C . PHE A 1 98 ? 9.011 -3.181 -1.008 1.00 92.56 98 PHE A C 1
ATOM 768 O O . PHE A 1 98 ? 7.923 -3.012 -0.446 1.00 92.56 98 PHE A O 1
ATOM 775 N N . ALA A 1 99 ? 10.060 -3.680 -0.343 1.00 89.62 99 ALA A N 1
ATOM 776 C CA . ALA A 1 99 ? 9.983 -4.056 1.069 1.00 89.62 99 ALA A CA 1
ATOM 777 C C . ALA A 1 99 ? 9.628 -2.854 1.962 1.00 89.62 99 ALA A C 1
ATOM 779 O O . ALA A 1 99 ? 8.773 -2.960 2.849 1.00 89.62 99 ALA A O 1
ATOM 780 N N . LYS A 1 100 ? 10.238 -1.690 1.704 1.00 92.25 100 LYS A N 1
ATOM 781 C CA . LYS A 1 100 ? 9.926 -0.434 2.398 1.00 92.25 100 LYS A CA 1
ATOM 782 C C . LYS A 1 100 ? 8.493 0.031 2.133 1.00 92.25 100 LYS A C 1
ATOM 784 O O . LYS A 1 100 ? 7.812 0.394 3.092 1.00 92.25 100 LYS A O 1
ATOM 789 N N . ALA A 1 101 ? 8.009 -0.049 0.893 1.00 92.56 101 ALA A N 1
ATOM 790 C CA . ALA A 1 101 ? 6.640 0.317 0.524 1.00 92.56 101 ALA A CA 1
ATOM 791 C C . ALA A 1 101 ? 5.607 -0.505 1.308 1.00 92.56 101 ALA A C 1
ATOM 793 O O . ALA A 1 101 ? 4.714 0.061 1.950 1.00 92.56 101 ALA A O 1
ATOM 794 N N . LYS A 1 102 ? 5.782 -1.833 1.331 1.00 91.94 102 LYS A N 1
ATOM 795 C CA . LYS A 1 102 ? 4.933 -2.769 2.081 1.00 91.94 102 LYS A CA 1
ATOM 796 C C . LYS A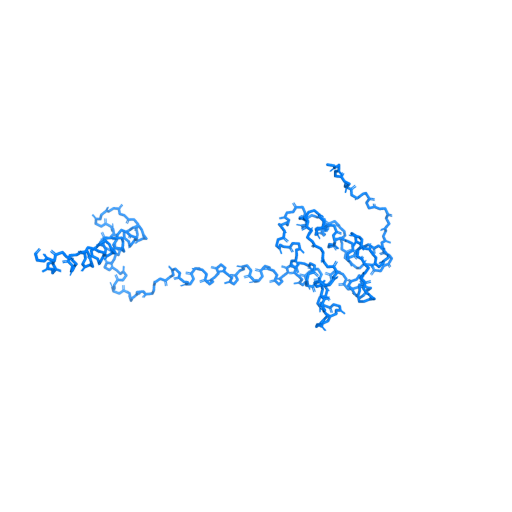 1 102 ? 4.976 -2.501 3.588 1.00 91.94 102 LYS A C 1
ATOM 798 O O . LYS A 1 102 ? 3.936 -2.457 4.246 1.00 91.94 102 LYS A O 1
ATOM 803 N N . ASN A 1 103 ? 6.165 -2.290 4.150 1.00 91.88 103 ASN A N 1
ATOM 804 C CA . ASN A 1 103 ? 6.313 -1.994 5.576 1.00 91.88 103 ASN A CA 1
ATOM 805 C C . ASN A 1 103 ? 5.658 -0.659 5.952 1.00 91.88 103 ASN A C 1
ATOM 807 O O . ASN A 1 103 ? 4.958 -0.582 6.964 1.00 91.88 103 ASN A O 1
ATOM 811 N N . ALA A 1 104 ? 5.835 0.376 5.130 1.00 91.12 104 ALA A N 1
ATOM 812 C CA . ALA A 1 104 ? 5.218 1.682 5.330 1.00 91.12 104 ALA A CA 1
ATOM 813 C C . ALA A 1 104 ? 3.685 1.606 5.252 1.00 91.12 104 ALA A C 1
ATOM 815 O O . ALA A 1 104 ? 3.003 2.201 6.090 1.00 91.12 104 ALA A O 1
ATOM 816 N N . TRP A 1 105 ? 3.143 0.818 4.317 1.00 91.94 105 TRP A N 1
ATOM 817 C CA . TRP A 1 105 ? 1.706 0.552 4.236 1.00 91.94 105 TRP A CA 1
ATOM 818 C C . TRP A 1 105 ? 1.180 -0.105 5.515 1.00 91.94 105 TRP A C 1
ATOM 820 O O . TRP A 1 105 ? 0.260 0.408 6.151 1.00 91.94 105 TRP A O 1
ATOM 830 N N . ASN A 1 106 ? 1.818 -1.190 5.959 1.00 89.50 106 ASN A N 1
ATOM 831 C CA . ASN A 1 106 ? 1.412 -1.900 7.172 1.00 89.50 106 ASN A CA 1
ATOM 832 C C . ASN A 1 106 ? 1.462 -0.995 8.410 1.00 89.50 106 ASN A C 1
ATOM 834 O O . ASN A 1 106 ? 0.565 -1.030 9.254 1.00 89.50 106 ASN A O 1
ATOM 838 N N . GLN A 1 107 ? 2.479 -0.136 8.520 1.00 89.25 107 GLN A N 1
ATOM 839 C CA . GLN A 1 107 ? 2.548 0.858 9.590 1.00 89.25 107 GLN A CA 1
ATOM 840 C C . GLN A 1 107 ? 1.406 1.874 9.508 1.00 89.25 107 GLN A C 1
ATOM 842 O O . GLN A 1 107 ? 0.823 2.203 10.542 1.00 89.25 107 GLN A O 1
ATOM 847 N N . ARG A 1 108 ? 1.063 2.357 8.308 1.00 89.75 108 ARG A N 1
ATOM 848 C CA . ARG A 1 108 ? -0.062 3.277 8.092 1.00 89.75 108 ARG A CA 1
ATOM 849 C C . ARG A 1 108 ? -1.383 2.645 8.527 1.00 89.75 108 ARG A C 1
ATOM 851 O O . ARG A 1 108 ? -2.089 3.250 9.331 1.00 89.75 108 ARG A O 1
ATOM 858 N N . VAL A 1 109 ? -1.675 1.429 8.071 1.00 88.88 109 VAL A N 1
ATOM 859 C CA . VAL A 1 109 ? -2.896 0.691 8.438 1.00 88.88 109 VAL A CA 1
ATOM 860 C C . VAL A 1 109 ? -2.952 0.457 9.948 1.00 88.88 109 VAL A C 1
ATOM 862 O O . VAL A 1 109 ? -3.964 0.737 10.588 1.00 88.88 109 VAL A O 1
ATOM 865 N N . ASN A 1 110 ? -1.839 0.049 10.561 1.00 89.12 110 ASN A N 1
ATOM 866 C CA . ASN A 1 110 ? -1.766 -0.132 12.011 1.00 89.12 110 ASN A CA 1
ATOM 867 C C . ASN A 1 110 ? -1.996 1.175 12.780 1.00 89.12 110 ASN A C 1
ATOM 869 O O . ASN A 1 110 ? -2.669 1.166 13.810 1.00 89.12 110 ASN A O 1
ATOM 873 N N . ARG A 1 111 ? -1.471 2.307 12.296 1.00 87.62 111 ARG A N 1
ATOM 874 C CA . ARG A 1 111 ? -1.729 3.628 12.893 1.00 87.62 111 ARG A CA 1
ATOM 875 C C . ARG A 1 111 ? -3.193 4.026 12.754 1.00 87.62 111 ARG A C 1
ATOM 877 O O . ARG A 1 111 ? -3.761 4.505 13.726 1.00 87.62 111 ARG A O 1
ATOM 884 N N . GLN A 1 112 ? -3.811 3.793 11.598 1.00 84.88 112 GLN A N 1
ATOM 885 C CA . GLN A 1 112 ? -5.235 4.069 11.390 1.00 84.88 112 GLN A CA 1
ATOM 886 C C . GLN A 1 112 ? -6.115 3.211 12.301 1.00 84.88 112 GLN A C 1
ATOM 888 O O . GLN A 1 112 ? -7.012 3.745 12.946 1.00 84.88 112 GLN A O 1
ATOM 893 N N . LYS A 1 113 ? -5.805 1.917 12.439 1.00 84.81 113 LYS A N 1
ATOM 894 C CA . LYS A 1 113 ? -6.499 1.011 13.364 1.00 84.81 113 LYS A CA 1
ATOM 895 C C . LYS A 1 113 ? -6.339 1.444 14.821 1.00 84.81 113 LYS A C 1
ATOM 897 O O . LYS A 1 113 ? -7.312 1.478 15.562 1.00 84.81 113 LYS A O 1
ATOM 902 N N . LYS A 1 114 ? -5.128 1.826 15.238 1.00 82.94 114 LYS A N 1
ATOM 903 C CA . LYS A 1 114 ? -4.894 2.366 16.588 1.00 82.94 114 LYS A CA 1
ATOM 904 C C . LYS A 1 114 ? -5.624 3.689 16.807 1.00 82.94 114 LYS A C 1
ATOM 906 O O . LYS A 1 114 ? -6.173 3.900 17.878 1.00 82.94 114 LYS A O 1
ATOM 911 N N . ALA A 1 115 ? -5.656 4.565 15.804 1.00 79.00 115 ALA A N 1
ATOM 912 C CA . ALA A 1 115 ? -6.360 5.839 15.882 1.00 79.00 115 ALA A CA 1
ATOM 913 C C . ALA A 1 115 ? -7.883 5.655 15.942 1.00 79.00 115 ALA A C 1
ATOM 915 O O . ALA A 1 115 ? -8.534 6.363 16.703 1.00 79.00 115 ALA A O 1
ATOM 916 N N . SER A 1 116 ? -8.461 4.705 15.196 1.00 73.81 116 SER A N 1
ATOM 917 C CA . SER A 1 116 ? -9.895 4.399 15.294 1.00 73.81 116 SER A CA 1
ATOM 918 C C . SER A 1 116 ? -10.246 3.776 16.645 1.00 73.81 116 SER A C 1
ATOM 920 O O . SER A 1 116 ? -11.221 4.182 17.269 1.00 73.81 116 SER A O 1
ATOM 922 N N . GLN A 1 117 ? -9.406 2.867 17.150 1.00 73.38 117 GLN A N 1
ATOM 923 C CA . GLN A 1 117 ? -9.557 2.308 18.493 1.00 73.38 117 GLN A CA 1
ATOM 924 C C . GLN A 1 117 ? -9.466 3.393 19.570 1.00 73.38 117 GLN A C 1
ATOM 926 O O . GLN A 1 117 ? -10.310 3.435 20.457 1.00 73.38 117 GLN A O 1
ATOM 931 N N . ALA A 1 118 ? -8.495 4.305 19.471 1.00 69.81 118 ALA A N 1
ATOM 932 C CA . ALA A 1 118 ? -8.348 5.415 20.407 1.00 69.81 118 ALA A CA 1
ATOM 933 C C . ALA A 1 118 ? -9.545 6.376 20.362 1.00 69.81 118 ALA A C 1
ATOM 935 O O . ALA A 1 118 ? -10.029 6.776 21.415 1.00 69.81 118 ALA A O 1
ATOM 936 N N . LYS A 1 119 ? -10.068 6.697 19.169 1.00 71.50 119 LYS A N 1
ATOM 937 C CA . LYS A 1 119 ? -11.287 7.512 19.016 1.00 71.50 119 LYS A CA 1
ATOM 938 C C . LYS A 1 119 ? -12.512 6.879 19.682 1.00 71.50 119 LYS A C 1
ATOM 940 O O . LYS A 1 119 ? -13.354 7.608 20.188 1.00 71.50 119 LYS A O 1
ATOM 945 N N . ASN A 1 120 ? -12.582 5.550 19.719 1.00 68.75 120 ASN A N 1
ATOM 946 C CA . ASN A 1 120 ? -13.692 4.806 20.317 1.00 68.75 120 ASN A CA 1
ATOM 947 C C . ASN A 1 120 ? -13.410 4.348 21.760 1.00 68.75 120 ASN A C 1
ATOM 949 O O . ASN A 1 120 ? -14.194 3.593 22.329 1.00 68.75 120 ASN A O 1
ATOM 953 N N . THR A 1 121 ? -12.293 4.769 22.364 1.00 74.81 121 THR A N 1
ATOM 954 C CA . THR A 1 121 ? -11.951 4.423 23.748 1.00 74.81 121 THR A CA 1
ATOM 955 C C . THR A 1 121 ? -12.360 5.557 24.679 1.00 74.81 121 THR A C 1
ATOM 957 O O . THR A 1 121 ? -11.808 6.652 24.616 1.00 74.81 121 THR A O 1
ATOM 960 N N . ILE A 1 122 ? -13.289 5.277 25.592 1.00 73.12 122 ILE A N 1
ATOM 961 C CA . ILE A 1 122 ? -13.654 6.190 26.678 1.00 73.12 122 ILE A CA 1
ATOM 962 C C . ILE A 1 122 ? -12.807 5.837 27.903 1.00 73.12 122 ILE A C 1
ATOM 964 O O . ILE A 1 122 ? -12.800 4.692 28.360 1.00 73.12 122 ILE A O 1
ATOM 968 N N . ILE A 1 123 ? -12.086 6.821 28.442 1.00 78.00 123 ILE A N 1
ATOM 969 C CA . ILE A 1 123 ? -11.346 6.671 29.698 1.00 78.00 123 ILE A CA 1
ATOM 970 C C . ILE A 1 123 ? -12.273 7.092 30.838 1.00 78.00 123 ILE A C 1
ATOM 972 O O . ILE A 1 123 ? -12.666 8.251 30.930 1.00 78.00 123 ILE A O 1
ATOM 976 N N . VAL A 1 124 ? -12.606 6.140 31.705 1.00 81.00 124 VAL A N 1
ATOM 977 C CA . VAL A 1 124 ? -13.360 6.350 32.948 1.00 81.00 124 VAL A CA 1
ATOM 978 C C . VAL A 1 124 ? -12.472 6.020 34.138 1.00 81.00 124 VAL A C 1
ATOM 980 O O . VAL A 1 124 ? -11.653 5.098 34.073 1.00 81.00 124 VAL A O 1
ATOM 983 N N . ASP A 1 125 ? -12.628 6.772 35.226 1.00 87.75 125 ASP A N 1
ATOM 984 C CA . ASP A 1 125 ? -11.912 6.508 36.469 1.00 87.75 125 ASP A CA 1
ATOM 985 C C . ASP A 1 125 ? -12.289 5.124 37.049 1.00 87.75 125 ASP A C 1
ATOM 987 O O . ASP A 1 125 ? -13.348 4.566 36.724 1.00 87.75 125 ASP A O 1
ATOM 991 N N . PRO A 1 126 ? -11.434 4.531 37.902 1.00 88.62 126 PRO A N 1
ATOM 992 C CA . PRO A 1 126 ? -11.642 3.173 38.401 1.00 88.62 126 PRO A CA 1
ATOM 993 C C . PRO A 1 126 ? -12.962 2.972 39.156 1.00 88.62 126 PRO A C 1
ATOM 995 O O . PRO A 1 126 ? -13.539 1.886 39.081 1.00 88.62 126 PRO A O 1
ATOM 998 N N . GLU A 1 127 ? -13.449 3.990 39.866 1.00 90.62 127 GLU A N 1
ATOM 999 C CA . GLU A 1 127 ? -14.686 3.905 40.645 1.00 90.62 127 GLU A CA 1
ATOM 1000 C C . GLU A 1 127 ? -15.913 3.947 39.732 1.00 90.62 127 GLU A C 1
ATOM 1002 O O . GLU A 1 127 ? -16.810 3.108 39.857 1.00 90.62 127 GLU A O 1
ATOM 1007 N N . THR A 1 128 ? -15.924 4.839 38.740 1.00 86.12 128 THR A N 1
ATOM 1008 C CA . THR A 1 128 ? -16.970 4.872 37.708 1.00 86.12 128 THR A CA 1
ATOM 1009 C C . THR A 1 128 ? -16.999 3.572 36.908 1.00 86.12 128 THR A C 1
ATOM 1011 O O . THR A 1 128 ? -18.070 3.004 36.693 1.00 86.12 128 THR A O 1
ATOM 1014 N N . LYS A 1 129 ? -15.833 3.016 36.559 1.00 87.81 129 LYS A N 1
ATOM 1015 C CA . LYS A 1 129 ? -15.740 1.718 35.874 1.00 87.81 129 LYS A CA 1
ATOM 1016 C C . LYS A 1 129 ? -16.314 0.565 36.707 1.00 87.81 129 LYS A C 1
ATOM 1018 O O . LYS A 1 129 ? -17.004 -0.292 36.156 1.00 87.81 129 LYS A O 1
ATOM 1023 N N . LYS A 1 130 ? -16.065 0.533 38.023 1.00 89.62 130 LYS A N 1
ATOM 1024 C CA . LYS A 1 130 ? -16.668 -0.465 38.930 1.00 89.62 130 LYS A CA 1
ATOM 1025 C C . LYS A 1 130 ? -18.189 -0.335 38.988 1.00 89.62 130 LYS A C 1
ATOM 1027 O O . LYS A 1 130 ? -18.878 -1.350 38.955 1.00 89.62 130 LYS A O 1
ATOM 1032 N N . LYS A 1 131 ? -18.711 0.894 39.059 1.00 89.62 131 LYS A N 1
ATOM 1033 C CA . LYS A 1 131 ? -20.160 1.147 39.074 1.00 89.62 131 LYS A CA 1
ATOM 1034 C C . LYS A 1 131 ? -20.826 0.695 37.777 1.00 89.62 131 LYS A C 1
ATOM 1036 O O . LYS A 1 131 ? -21.827 -0.005 37.847 1.00 89.62 131 LYS A O 1
ATOM 1041 N N . ILE A 1 132 ? -20.239 1.025 36.624 1.00 87.38 132 ILE A N 1
ATOM 1042 C CA . ILE A 1 132 ? -20.730 0.582 35.309 1.00 87.38 132 ILE A CA 1
ATOM 1043 C C . ILE A 1 132 ? -20.793 -0.947 35.250 1.00 87.38 132 ILE A C 1
ATOM 1045 O O . ILE A 1 132 ? -21.830 -1.489 34.896 1.00 87.38 132 ILE A O 1
ATOM 1049 N N . ARG A 1 133 ? -19.731 -1.640 35.677 1.00 89.75 133 ARG A N 1
ATOM 1050 C CA . ARG A 1 133 ? -19.698 -3.112 35.740 1.00 89.75 133 ARG A CA 1
ATOM 1051 C C . ARG A 1 133 ? -20.776 -3.710 36.627 1.00 89.75 133 ARG A C 1
ATOM 1053 O O . ARG A 1 133 ? -21.393 -4.699 36.256 1.00 89.75 133 ARG A O 1
ATOM 1060 N N . LYS A 1 134 ? -20.985 -3.125 37.808 1.00 92.00 134 LYS A N 1
ATOM 1061 C CA . LYS A 1 134 ? -22.023 -3.584 38.737 1.00 92.00 134 LYS A CA 1
ATOM 1062 C C . LYS A 1 134 ? -23.408 -3.462 38.101 1.00 92.00 134 LYS A C 1
ATOM 1064 O O . LYS A 1 134 ? -24.168 -4.416 38.151 1.00 92.00 134 LYS A O 1
ATOM 1069 N N . LEU A 1 135 ? -23.694 -2.321 37.472 1.00 89.81 135 LEU A N 1
ATOM 1070 C CA . LEU A 1 135 ? -24.970 -2.071 36.802 1.00 89.81 135 LEU A CA 1
ATOM 1071 C C . LEU A 1 135 ? -25.158 -2.963 35.567 1.00 89.81 135 LEU A C 1
ATOM 1073 O O . LEU A 1 135 ? -26.224 -3.535 35.394 1.00 89.81 135 LEU A O 1
ATOM 1077 N N . ALA A 1 136 ? -24.121 -3.146 34.746 1.00 90.62 136 ALA A N 1
ATOM 1078 C CA . ALA A 1 136 ? -24.171 -4.055 33.602 1.00 90.62 136 ALA A CA 1
ATOM 1079 C C . ALA A 1 136 ? -24.486 -5.496 34.045 1.00 90.62 136 ALA A C 1
ATOM 1081 O O . ALA A 1 136 ? -25.372 -6.133 33.482 1.00 90.62 136 ALA A O 1
ATOM 1082 N N . ALA A 1 137 ? -23.839 -5.966 35.119 1.00 91.19 137 ALA A N 1
ATOM 1083 C CA . ALA A 1 137 ? -24.084 -7.289 35.689 1.00 91.19 137 ALA A CA 1
ATOM 1084 C C . ALA A 1 137 ? -25.493 -7.447 36.295 1.00 91.19 137 ALA A C 1
ATOM 1086 O O . ALA A 1 137 ? -26.073 -8.522 36.198 1.00 91.19 137 ALA A O 1
ATOM 1087 N N . GLU A 1 138 ? -26.066 -6.394 36.892 1.00 93.31 138 GLU A N 1
ATOM 1088 C CA . GLU A 1 138 ? -27.456 -6.396 37.389 1.00 93.31 138 GLU A CA 1
ATOM 1089 C C . GLU A 1 138 ? -28.484 -6.592 36.260 1.00 93.31 138 GLU A C 1
ATOM 1091 O O . GLU A 1 138 ? -29.572 -7.112 36.505 1.00 93.31 138 GLU A O 1
ATOM 1096 N N . HIS A 1 139 ? -28.129 -6.214 35.030 1.00 88.62 139 HIS A N 1
ATOM 1097 C CA . HIS A 1 139 ? -28.961 -6.356 33.836 1.00 88.62 139 HIS A CA 1
ATOM 1098 C C . HIS A 1 139 ? -28.564 -7.543 32.942 1.00 88.62 139 HIS A C 1
ATOM 1100 O O . HIS A 1 139 ? -29.146 -7.695 31.873 1.00 88.62 139 HIS A O 1
ATOM 1106 N N . ASP A 1 140 ? -27.607 -8.373 33.374 1.00 91.19 140 ASP A N 1
ATOM 1107 C CA . ASP A 1 140 ? -27.047 -9.501 32.610 1.00 91.19 140 ASP A CA 1
ATOM 1108 C C . ASP A 1 140 ? -26.493 -9.092 31.226 1.00 91.19 140 ASP A C 1
ATOM 1110 O O . ASP A 1 140 ? -26.626 -9.799 30.230 1.00 91.19 140 ASP A O 1
ATOM 1114 N N . LEU A 1 141 ? -25.876 -7.905 31.161 1.00 89.38 141 LEU A N 1
ATOM 1115 C CA . LEU A 1 141 ? -25.303 -7.324 29.945 1.00 89.38 141 LEU A CA 1
ATOM 1116 C C . LEU A 1 141 ? -23.779 -7.225 30.029 1.00 89.38 141 LEU A C 1
ATOM 1118 O O . LEU A 1 141 ? -23.196 -7.028 31.099 1.00 89.38 141 LEU A O 1
ATOM 1122 N N . ALA A 1 142 ? -23.118 -7.269 28.871 1.00 89.00 142 ALA A N 1
ATOM 1123 C CA . ALA A 1 142 ? -21.701 -6.934 28.791 1.00 89.00 142 ALA A CA 1
ATOM 1124 C C . ALA A 1 142 ? -21.476 -5.422 29.003 1.00 89.00 142 ALA A C 1
ATOM 1126 O O . ALA A 1 142 ? -22.262 -4.600 28.532 1.00 89.00 142 ALA A O 1
ATOM 1127 N N . ASP A 1 143 ? -20.351 -5.038 29.629 1.00 84.31 143 ASP A N 1
ATOM 1128 C CA . ASP A 1 143 ? -19.978 -3.631 29.898 1.00 84.31 143 ASP A CA 1
ATOM 1129 C C . ASP A 1 143 ? -20.171 -2.712 28.672 1.00 84.31 143 ASP A C 1
ATOM 1131 O O . ASP A 1 143 ? -20.636 -1.580 28.796 1.00 84.31 143 ASP A O 1
ATOM 1135 N N . ALA A 1 144 ? -19.797 -3.194 27.481 1.00 83.56 144 ALA A N 1
ATOM 1136 C CA . ALA A 1 144 ? -19.881 -2.435 26.235 1.00 83.56 144 ALA A CA 1
ATOM 1137 C C . ALA A 1 144 ? -21.322 -2.280 25.719 1.00 83.56 144 ALA A C 1
ATOM 1139 O O . ALA A 1 144 ? -21.679 -1.207 25.238 1.00 83.56 144 ALA A O 1
ATOM 1140 N N . GLU A 1 145 ? -22.147 -3.322 25.842 1.00 84.12 145 GLU A N 1
ATOM 1141 C CA . GLU A 1 145 ? -23.558 -3.296 25.438 1.00 84.12 145 GLU A CA 1
ATOM 1142 C C . GLU A 1 145 ? -24.357 -2.368 26.351 1.00 84.12 145 GLU A C 1
ATOM 1144 O O . GLU A 1 145 ? -25.093 -1.505 25.875 1.00 84.12 145 GLU A O 1
ATOM 1149 N N . PHE A 1 146 ? -24.121 -2.463 27.662 1.00 88.38 146 PHE A N 1
ATOM 1150 C CA . PHE A 1 146 ? -24.724 -1.573 28.648 1.00 88.38 146 PHE A CA 1
ATOM 1151 C C . PHE A 1 146 ? -24.366 -0.100 28.389 1.00 88.38 146 PHE A C 1
ATOM 1153 O O . PHE A 1 146 ? -25.231 0.775 28.440 1.00 88.38 146 PHE A O 1
ATOM 1160 N N . LEU A 1 147 ? -23.102 0.190 28.057 1.00 86.69 147 LEU A N 1
ATOM 1161 C CA . LEU A 1 147 ? -22.674 1.545 27.698 1.00 86.69 147 LEU A CA 1
ATOM 1162 C C . LEU A 1 147 ? -23.290 2.043 26.386 1.00 86.69 147 LEU A C 1
ATOM 1164 O O . LEU A 1 147 ? -23.648 3.217 26.320 1.00 86.69 147 LEU A O 1
ATOM 1168 N N . SER A 1 148 ? -23.438 1.186 25.371 1.00 84.06 148 SER A N 1
ATOM 1169 C CA . SER A 1 148 ? -24.113 1.552 24.117 1.00 84.06 148 SER A CA 1
ATOM 1170 C C . SER A 1 148 ? -25.559 1.966 24.381 1.00 84.06 148 SER A C 1
ATOM 1172 O O . SER A 1 148 ? -25.955 3.065 24.009 1.00 84.06 148 SER A O 1
ATOM 1174 N N . ILE A 1 149 ? -26.304 1.146 25.131 1.00 85.62 149 ILE A N 1
ATOM 1175 C CA . ILE A 1 149 ? -27.705 1.416 25.482 1.00 85.62 149 ILE A CA 1
ATOM 1176 C C . ILE A 1 149 ? -27.832 2.723 26.276 1.00 85.62 149 ILE A C 1
ATOM 1178 O O . ILE A 1 149 ? -28.721 3.529 26.011 1.00 85.62 149 ILE A O 1
ATOM 1182 N N . LEU A 1 150 ? -26.934 2.977 27.233 1.00 85.94 150 LEU A N 1
ATOM 1183 C CA . LEU A 1 150 ? -26.927 4.241 27.975 1.00 85.94 150 LEU A CA 1
ATOM 1184 C C . LEU A 1 150 ? -26.674 5.456 27.073 1.00 85.94 150 LEU A C 1
ATOM 1186 O O . LEU A 1 150 ? -27.291 6.503 27.276 1.00 85.94 150 LEU A O 1
ATOM 1190 N N . ILE A 1 151 ? -25.765 5.343 26.101 1.00 84.31 151 ILE A N 1
ATOM 1191 C CA . ILE A 1 151 ? -25.487 6.416 25.137 1.00 84.31 151 ILE A CA 1
ATOM 1192 C C . ILE A 1 151 ? -26.707 6.660 24.246 1.00 84.31 151 ILE A C 1
ATOM 1194 O O . ILE A 1 151 ? -27.060 7.824 24.034 1.00 84.31 151 ILE A O 1
ATOM 1198 N N . ASP A 1 152 ? -27.374 5.602 23.788 1.00 83.44 152 ASP A N 1
ATOM 1199 C CA . ASP A 1 152 ? -28.577 5.691 22.957 1.00 83.44 152 ASP A CA 1
ATOM 1200 C C . ASP A 1 152 ? -29.722 6.368 23.726 1.00 83.44 152 ASP A C 1
ATOM 1202 O O . ASP A 1 152 ? -30.230 7.401 23.289 1.00 83.44 152 ASP A O 1
ATOM 1206 N N . LEU A 1 153 ? -30.018 5.912 24.950 1.00 86.19 153 LEU A N 1
ATOM 1207 C CA . LEU A 1 153 ? -31.036 6.511 25.828 1.00 86.19 153 LEU A CA 1
ATOM 1208 C C . LEU A 1 153 ? -30.763 7.993 26.129 1.00 86.19 153 LEU A C 1
ATOM 1210 O O . LEU A 1 153 ? -31.673 8.826 26.154 1.00 86.19 153 LEU A O 1
ATOM 1214 N N . MET A 1 154 ? -29.500 8.354 26.369 1.00 82.81 154 MET A N 1
ATOM 1215 C CA . MET A 1 154 ? -29.118 9.748 26.613 1.00 82.81 154 MET A CA 1
ATOM 1216 C C . MET A 1 154 ? -29.190 10.604 25.343 1.00 82.81 154 MET A C 1
ATOM 1218 O O . MET A 1 154 ? -29.489 11.798 25.437 1.00 82.81 154 MET A O 1
ATOM 1222 N N . SER A 1 155 ? -28.929 10.019 24.174 1.00 77.31 155 SER A N 1
ATOM 1223 C CA . SER A 1 155 ? -29.033 10.691 22.874 1.00 77.31 155 SER A CA 1
ATOM 1224 C C . SER A 1 155 ? -30.492 10.934 22.492 1.00 77.31 155 SER A C 1
ATOM 1226 O O . SER A 1 155 ? -30.831 12.052 22.108 1.00 77.31 155 SER A O 1
ATOM 1228 N N . GLU A 1 156 ? -31.372 9.956 22.706 1.00 77.94 156 GLU A N 1
ATOM 1229 C CA . GLU A 1 156 ? -32.824 10.089 22.534 1.00 77.94 156 GLU A CA 1
ATOM 1230 C C . GLU A 1 156 ? -33.404 11.159 23.465 1.00 77.94 156 GLU A C 1
ATOM 1232 O O . GLU A 1 156 ? -34.128 12.052 23.022 1.00 77.94 156 GLU A O 1
ATOM 1237 N N . ARG A 1 157 ? -33.007 11.155 24.746 1.00 72.88 157 ARG A N 1
ATOM 1238 C CA . ARG A 1 157 ? -33.436 12.171 25.720 1.00 72.88 157 ARG A CA 1
ATOM 1239 C C . ARG A 1 157 ? -32.992 13.587 25.335 1.00 72.88 157 ARG A C 1
ATOM 1241 O O . ARG A 1 157 ? -33.722 14.546 25.580 1.00 72.88 157 ARG A O 1
ATOM 1248 N N . ARG A 1 158 ? -31.803 13.740 24.740 1.00 63.91 158 ARG A N 1
ATOM 1249 C CA . ARG A 1 158 ? -31.308 15.034 24.233 1.00 63.91 158 ARG A CA 1
ATOM 1250 C C . ARG A 1 158 ? -31.980 15.439 22.917 1.00 63.91 158 ARG A C 1
ATOM 1252 O O . ARG A 1 158 ? -32.255 16.622 22.739 1.00 63.91 158 ARG A O 1
ATOM 1259 N N . GLY A 1 159 ? -32.291 14.487 22.038 1.00 57.22 159 GLY A N 1
ATOM 1260 C CA . GLY A 1 159 ? -33.050 14.724 20.806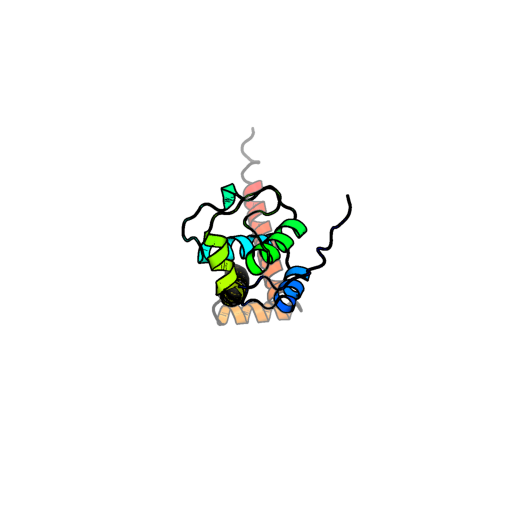 1.00 57.22 159 GLY A CA 1
ATOM 1261 C C . GLY A 1 159 ? -34.482 15.193 21.076 1.00 57.22 159 GLY A C 1
ATOM 1262 O O . GLY A 1 159 ? -34.932 16.156 20.460 1.00 57.22 159 GLY A O 1
ATOM 1263 N N . ALA A 1 160 ? -35.152 14.604 22.071 1.00 52.72 160 ALA A N 1
ATOM 1264 C CA . ALA A 1 160 ? -36.479 15.033 22.519 1.00 52.72 160 ALA A CA 1
ATOM 1265 C C . ALA A 1 160 ? -36.484 16.488 23.035 1.00 52.72 160 ALA A C 1
ATOM 1267 O O . ALA A 1 160 ? -37.392 17.254 22.730 1.00 52.72 160 ALA A O 1
ATOM 1268 N N . SER A 1 161 ? -35.418 16.923 23.721 1.00 48.69 161 SER A N 1
ATOM 1269 C CA . SER A 1 161 ? -35.329 18.292 24.257 1.00 48.69 161 SER A CA 1
ATOM 1270 C C . SER A 1 161 ? -35.174 19.408 23.207 1.00 48.69 161 SER A C 1
ATOM 1272 O O . SER A 1 161 ? -35.379 20.571 23.543 1.00 48.69 161 SER A O 1
ATOM 1274 N N . TYR A 1 162 ? -34.846 19.083 21.947 1.00 44.03 162 TYR A N 1
ATOM 1275 C CA . TYR A 1 162 ? -34.809 20.054 20.839 1.00 44.03 162 TYR A CA 1
ATOM 1276 C C . TYR A 1 162 ? -36.092 20.072 19.990 1.00 44.03 162 TYR A C 1
ATOM 1278 O O . TYR A 1 162 ? -36.322 21.047 19.276 1.00 44.03 162 TYR A O 1
ATOM 1286 N N . GLY A 1 163 ? -36.932 19.032 20.067 1.00 39.97 163 GLY A N 1
ATOM 1287 C CA . GLY A 1 163 ? -38.220 18.973 19.362 1.00 39.97 163 GLY A CA 1
ATOM 1288 C C . GLY A 1 163 ? -39.320 19.794 20.041 1.00 39.97 163 GLY A C 1
ATOM 1289 O O . GLY A 1 163 ? -40.140 20.408 19.363 1.00 39.97 163 GLY A O 1
ATOM 1290 N N . ASP A 1 164 ? -39.281 19.888 21.371 1.00 42.44 164 ASP A N 1
ATOM 1291 C CA . ASP A 1 164 ? -40.343 20.532 22.153 1.00 42.44 164 ASP A CA 1
ATOM 1292 C C . ASP A 1 164 ? -40.192 22.061 22.283 1.00 42.44 164 ASP A C 1
ATOM 1294 O O . ASP A 1 164 ? -41.121 22.735 22.722 1.00 42.44 164 ASP A O 1
ATOM 1298 N N . PHE A 1 165 ? -39.063 22.645 21.859 1.00 36.53 165 PHE A N 1
ATOM 1299 C CA . PHE A 1 165 ? -38.861 24.104 21.902 1.00 36.53 165 PHE A CA 1
ATOM 1300 C C . PHE A 1 165 ? -39.429 24.846 20.672 1.00 36.53 165 PHE A C 1
ATOM 1302 O O . PHE A 1 165 ? -39.520 26.068 20.689 1.00 36.53 165 PHE A O 1
ATOM 1309 N N . TRP A 1 166 ? -39.861 24.135 19.620 1.00 40.72 166 TRP A N 1
ATOM 1310 C CA . TRP A 1 166 ? -40.410 24.744 18.392 1.00 40.72 166 TRP A CA 1
ATOM 1311 C C . TRP A 1 166 ? -41.937 24.636 18.237 1.00 40.72 166 TRP A C 1
ATOM 1313 O O . TRP A 1 166 ? -42.469 25.087 17.228 1.00 40.72 166 TRP A O 1
ATOM 1323 N N . CYS A 1 167 ? -42.667 24.093 19.220 1.00 44.12 167 CYS A N 1
ATOM 1324 C CA . CYS A 1 167 ? -44.131 23.938 19.138 1.00 44.12 167 CYS A CA 1
ATOM 1325 C C . CYS A 1 167 ? -44.946 24.855 20.075 1.00 44.12 167 CYS A C 1
ATOM 1327 O O . CYS A 1 167 ? -46.140 24.623 20.243 1.00 44.12 167 CYS A O 1
ATOM 1329 N N . MET A 1 168 ? -44.353 25.900 20.668 1.00 39.69 168 MET A N 1
ATOM 1330 C CA . MET A 1 168 ? -45.093 26.860 21.516 1.00 39.69 168 MET A CA 1
ATOM 1331 C C . MET A 1 168 ? -44.989 28.340 21.109 1.00 39.69 168 MET A C 1
ATOM 1333 O O . MET A 1 168 ? -45.483 29.195 21.836 1.00 39.69 168 MET A O 1
ATOM 1337 N N . GLU A 1 169 ? -44.459 28.657 19.925 1.00 44.19 169 GLU A N 1
ATOM 1338 C CA . GLU A 1 169 ? -44.587 29.998 19.329 1.00 44.19 169 GLU A CA 1
ATOM 1339 C C . GLU A 1 169 ? -45.022 29.916 17.858 1.00 44.19 169 GLU A C 1
ATOM 1341 O O . GLU A 1 169 ? -44.294 30.264 16.933 1.00 44.19 169 GLU A O 1
ATOM 1346 N N . ALA A 1 170 ? -46.24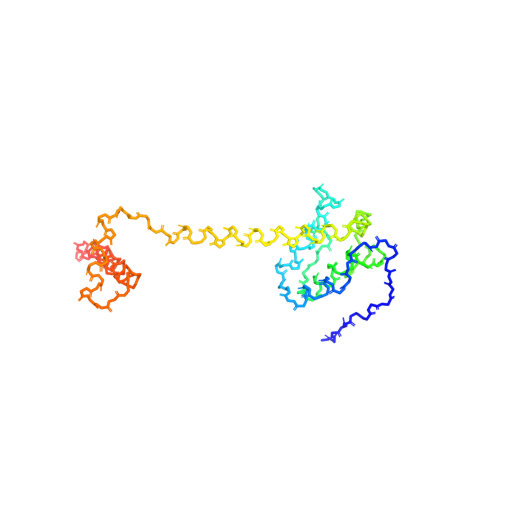3 29.441 1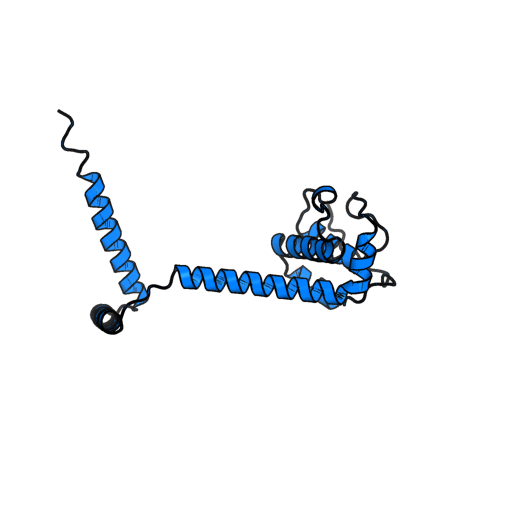7.629 1.00 39.16 170 ALA A N 1
ATOM 1347 C CA . ALA A 1 170 ? -47.008 29.754 16.427 1.00 39.16 170 ALA A CA 1
ATOM 1348 C C . ALA A 1 170 ? -48.459 29.955 16.877 1.00 39.16 170 ALA A C 1
ATOM 1350 O O . ALA A 1 170 ? -49.037 29.055 17.486 1.00 39.16 170 ALA A O 1
ATOM 1351 N N . GLY A 1 171 ? -48.946 31.188 16.713 1.00 37.91 171 GLY A N 1
ATOM 1352 C CA . GLY A 1 171 ? -50.207 31.686 17.267 1.00 37.91 171 GLY A CA 1
ATOM 1353 C C . GLY A 1 171 ? -51.481 31.214 16.587 1.00 37.91 171 GLY A C 1
ATOM 1354 O O . GLY A 1 171 ? -51.433 30.293 15.743 1.00 37.91 171 GLY A O 1
#

pLDDT: mean 79.8, std 16.82, range [32.88, 94.62]